Protein AF-A0A6L5WJ04-F1 (afdb_monomer_lite)

Secondary structure (DSSP, 8-state):
--HHHHHHHTT--HHHHHHHHHH-HHHHHHHHHHHHHHHS--HHHHHHHHHTTS-HHHHHHHHHHHHHHHHHHHHTT-

Radius of gyration: 18.47 Å; chains: 1; bounding box: 34×30×48 Å

Sequence (78 aa):
MDKTKLAELINISRVTLYNWEKTKPELMKMINFYIETTSGESKGSKLLKYFNQLDEDRQELYLTKIKLEALEKQQEKK

Structure (mmCIF, N/CA/C/O backbone):
data_AF-A0A6L5WJ04-F1
#
_entry.id   AF-A0A6L5WJ04-F1
#
loop_
_atom_site.group_PDB
_atom_site.id
_atom_site.type_symbol
_atom_site.label_atom_id
_atom_site.label_alt_id
_atom_site.label_comp_id
_atom_site.label_asym_id
_atom_site.label_entity_id
_atom_site.label_seq_id
_atom_site.pdbx_PDB_ins_code
_atom_site.Cartn_x
_atom_site.Cartn_y
_atom_site.Cartn_z
_atom_site.occupancy
_atom_site.B_iso_or_equiv
_atom_site.auth_seq_id
_atom_site.auth_comp_id
_atom_site.auth_asym_id
_atom_site.auth_atom_id
_atom_site.pdbx_PDB_model_num
ATOM 1 N N . MET A 1 1 ? 16.459 2.025 -5.367 1.00 66.00 1 MET A N 1
ATOM 2 C CA . MET A 1 1 ? 16.275 0.803 -6.181 1.00 66.00 1 MET A CA 1
ATOM 3 C C . MET A 1 1 ? 17.129 0.924 -7.439 1.00 66.00 1 MET A C 1
ATOM 5 O O . MET A 1 1 ? 17.263 2.026 -7.953 1.00 66.00 1 MET A O 1
ATOM 9 N N . ASP A 1 2 ? 17.747 -0.165 -7.893 1.00 79.88 2 ASP A N 1
ATOM 10 C CA . ASP A 1 2 ? 18.556 -0.193 -9.122 1.00 79.88 2 ASP A CA 1
ATOM 11 C C . ASP A 1 2 ? 17.675 0.037 -10.369 1.00 79.88 2 ASP A C 1
ATOM 13 O O . ASP A 1 2 ? 16.592 -0.537 -10.480 1.00 79.88 2 ASP A O 1
ATOM 17 N N . LYS A 1 3 ? 18.141 0.870 -11.311 1.00 77.94 3 LYS A N 1
ATOM 18 C CA . LYS A 1 3 ? 17.441 1.203 -12.564 1.00 77.94 3 LYS A CA 1
ATOM 19 C C . LYS A 1 3 ? 17.211 -0.019 -13.449 1.00 77.94 3 LYS A C 1
ATOM 21 O O . LYS A 1 3 ? 16.217 -0.070 -14.166 1.00 77.94 3 LYS A O 1
ATOM 26 N N . THR A 1 4 ? 18.118 -0.991 -13.397 1.00 81.94 4 THR A N 1
ATOM 27 C CA . THR A 1 4 ? 17.971 -2.254 -14.131 1.00 81.94 4 THR A CA 1
ATOM 28 C C . THR A 1 4 ? 16.792 -3.044 -13.575 1.00 81.94 4 THR A C 1
ATOM 30 O O . THR A 1 4 ? 15.892 -3.409 -14.324 1.00 81.94 4 THR A O 1
ATOM 33 N N . LYS A 1 5 ? 16.719 -3.163 -12.244 1.00 83.75 5 LYS A N 1
ATOM 34 C CA . LYS A 1 5 ? 15.603 -3.819 -11.550 1.00 83.75 5 LYS A CA 1
ATOM 35 C C . LYS A 1 5 ? 14.272 -3.107 -11.776 1.00 83.75 5 LYS A C 1
ATOM 37 O O . LYS A 1 5 ? 13.254 -3.769 -11.902 1.00 83.75 5 LYS A O 1
ATOM 42 N N . LEU A 1 6 ? 14.267 -1.773 -11.848 1.00 86.56 6 LEU A N 1
ATOM 43 C CA . LEU A 1 6 ? 13.060 -1.014 -12.181 1.00 86.56 6 LEU A CA 1
ATOM 44 C C . LEU A 1 6 ? 12.580 -1.314 -13.601 1.00 86.56 6 LEU A C 1
ATOM 46 O O . LEU A 1 6 ? 11.408 -1.614 -13.790 1.00 86.56 6 LEU A O 1
ATOM 50 N N . ALA A 1 7 ? 13.480 -1.243 -14.583 1.00 89.50 7 ALA A N 1
ATOM 51 C CA . ALA A 1 7 ? 13.156 -1.509 -15.981 1.00 89.50 7 ALA A CA 1
ATOM 52 C C . ALA A 1 7 ? 12.596 -2.930 -16.174 1.00 89.50 7 ALA A C 1
ATOM 54 O O . ALA A 1 7 ? 11.595 -3.098 -16.866 1.00 89.50 7 ALA A O 1
ATOM 55 N N . GLU A 1 8 ? 13.181 -3.923 -15.497 1.00 88.81 8 GLU A N 1
ATOM 56 C CA . GLU A 1 8 ? 12.667 -5.298 -15.449 1.00 88.81 8 GLU A CA 1
ATOM 57 C C . GLU A 1 8 ? 11.290 -5.377 -14.778 1.00 88.81 8 GLU A C 1
ATOM 59 O O . GLU A 1 8 ? 10.364 -5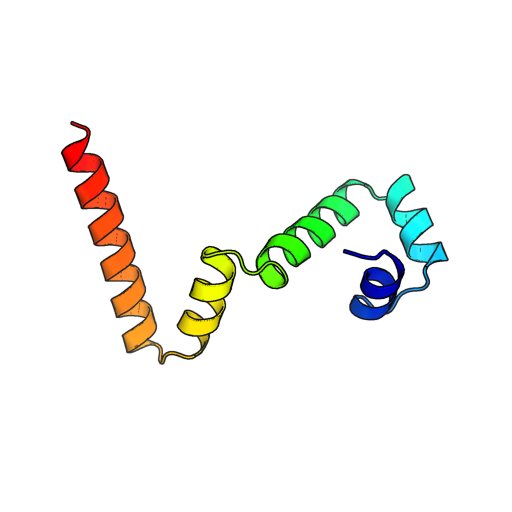.950 -15.348 1.00 88.81 8 GLU A O 1
ATOM 64 N N . LEU A 1 9 ? 11.127 -4.756 -13.603 1.00 85.38 9 LEU A N 1
ATOM 65 C CA . LEU A 1 9 ? 9.886 -4.784 -12.822 1.00 85.38 9 LEU A CA 1
ATOM 66 C C . LEU A 1 9 ? 8.682 -4.251 -13.606 1.00 85.38 9 LEU A C 1
ATOM 68 O O . LEU A 1 9 ? 7.594 -4.812 -13.511 1.00 85.38 9 LEU A O 1
ATOM 72 N N . ILE A 1 10 ? 8.868 -3.168 -14.365 1.00 88.12 10 ILE A N 1
ATOM 73 C CA . ILE A 1 10 ? 7.795 -2.549 -15.161 1.00 88.12 10 ILE A CA 1
ATOM 74 C C . ILE A 1 10 ? 7.830 -2.972 -16.637 1.00 88.12 10 ILE A C 1
ATOM 76 O O . ILE A 1 10 ? 7.105 -2.401 -17.448 1.00 88.12 10 ILE A O 1
ATOM 80 N N . ASN A 1 11 ? 8.651 -3.973 -16.974 1.00 91.44 11 ASN A N 1
ATOM 81 C CA . ASN A 1 11 ? 8.789 -4.576 -18.300 1.00 91.44 11 ASN A CA 1
ATOM 82 C C . ASN A 1 11 ? 9.016 -3.559 -19.437 1.00 91.44 11 ASN A C 1
ATOM 84 O O . ASN A 1 11 ? 8.323 -3.557 -20.456 1.00 91.44 11 ASN A O 1
ATOM 88 N N . ILE A 1 12 ? 10.001 -2.676 -19.263 1.00 93.50 12 ILE A N 1
ATOM 89 C CA . ILE A 1 12 ? 10.438 -1.734 -20.299 1.00 93.50 12 ILE A CA 1
ATOM 90 C C . ILE A 1 12 ? 11.948 -1.803 -20.508 1.00 93.50 12 ILE A C 1
ATOM 92 O O . ILE A 1 12 ? 12.706 -2.252 -19.652 1.00 93.50 12 ILE A O 1
ATOM 96 N N . SER A 1 13 ? 12.421 -1.285 -21.642 1.00 95.50 13 SER A N 1
ATOM 97 C CA . SER A 1 13 ? 13.861 -1.146 -21.857 1.00 95.50 13 SER A CA 1
ATOM 98 C C . SER A 1 13 ? 14.464 -0.076 -20.936 1.00 95.50 13 SER A C 1
ATOM 100 O O . SER A 1 13 ? 13.835 0.944 -20.636 1.00 95.50 13 SER A O 1
ATOM 102 N N . ARG A 1 14 ? 15.738 -0.245 -20.562 1.00 93.44 14 ARG A N 1
ATOM 103 C CA . ARG A 1 14 ? 16.488 0.783 -19.816 1.00 93.44 14 ARG A CA 1
ATOM 104 C C . ARG A 1 14 ? 16.514 2.121 -20.556 1.00 93.44 14 ARG A C 1
ATOM 106 O O . ARG A 1 14 ? 16.405 3.166 -19.926 1.00 93.44 14 ARG A O 1
ATOM 113 N N . VAL A 1 15 ? 16.623 2.095 -21.886 1.00 94.50 15 VAL A N 1
ATOM 114 C CA . VAL A 1 15 ? 16.618 3.303 -22.729 1.00 94.50 15 VAL A CA 1
ATOM 115 C C . VAL A 1 15 ? 15.286 4.043 -22.604 1.00 94.50 15 VAL A C 1
ATOM 117 O O . VAL A 1 15 ? 15.271 5.258 -22.420 1.00 94.50 15 VAL A O 1
ATOM 120 N N . THR A 1 16 ? 14.168 3.314 -22.621 1.00 95.00 16 THR A N 1
ATOM 121 C CA . THR A 1 16 ? 12.830 3.878 -22.401 1.00 95.00 16 THR A CA 1
ATOM 122 C C . THR A 1 16 ? 12.729 4.534 -21.026 1.00 95.00 16 THR A C 1
ATOM 124 O O . THR A 1 16 ? 12.259 5.666 -20.933 1.00 95.00 16 THR A O 1
ATOM 127 N N . LEU A 1 17 ? 13.237 3.874 -19.980 1.00 94.25 17 LEU A N 1
ATOM 128 C CA . LEU A 1 17 ? 13.259 4.419 -18.622 1.00 94.25 17 LEU A CA 1
ATOM 129 C C . LEU A 1 17 ? 14.056 5.736 -18.545 1.00 94.25 17 LEU A C 1
ATOM 131 O O . LEU A 1 17 ? 13.552 6.725 -18.020 1.00 94.25 17 LEU A O 1
ATOM 135 N N . TYR A 1 18 ? 15.257 5.793 -19.135 1.00 93.19 18 TYR A N 1
ATOM 136 C CA . TYR A 1 18 ? 16.058 7.028 -19.190 1.00 93.19 18 TYR A CA 1
ATOM 137 C C . TYR A 1 18 ? 15.363 8.154 -19.964 1.00 93.19 18 TYR A C 1
ATOM 139 O O . TYR A 1 18 ? 15.467 9.326 -19.595 1.00 93.19 18 TYR A O 1
ATOM 147 N N . ASN A 1 19 ? 14.644 7.819 -21.036 1.00 96.12 19 ASN A N 1
ATOM 148 C CA . ASN A 1 19 ? 13.866 8.803 -21.781 1.00 96.12 19 ASN A CA 1
ATOM 149 C C . ASN A 1 19 ? 12.709 9.344 -20.935 1.00 96.12 19 ASN A C 1
ATOM 151 O O . ASN A 1 19 ? 12.455 10.548 -20.951 1.00 96.12 19 ASN A O 1
ATOM 155 N N . TRP A 1 20 ? 12.025 8.495 -20.166 1.00 95.69 20 TRP A N 1
ATOM 156 C CA . TRP A 1 20 ? 10.933 8.913 -19.284 1.00 95.69 20 TRP A CA 1
ATOM 157 C C . TRP A 1 20 ? 11.405 9.785 -18.121 1.00 95.69 20 TRP A C 1
ATOM 159 O O . TRP A 1 20 ? 10.716 10.746 -17.794 1.00 95.69 20 TRP A O 1
ATOM 169 N N . GLU A 1 21 ? 12.599 9.549 -17.569 1.00 92.12 21 GLU A N 1
ATOM 170 C CA . GLU A 1 21 ? 13.202 10.445 -16.566 1.00 92.12 21 GLU A CA 1
ATOM 171 C C . GLU A 1 21 ? 13.295 11.895 -17.058 1.00 92.12 21 GLU A C 1
ATOM 173 O O . GLU A 1 21 ? 13.050 12.826 -16.294 1.00 92.12 21 GLU A O 1
ATOM 178 N N . LYS A 1 22 ? 13.599 12.093 -18.346 1.00 95.06 22 LYS A N 1
ATOM 179 C CA . LYS A 1 22 ? 13.732 13.427 -18.950 1.00 95.06 22 LYS A CA 1
ATOM 180 C C . LYS A 1 22 ? 12.407 13.996 -19.448 1.00 95.06 22 LYS A C 1
ATOM 182 O O . LYS A 1 22 ? 12.175 15.194 -19.356 1.00 95.06 22 LYS A O 1
ATOM 187 N N . THR A 1 23 ? 11.562 13.145 -20.024 1.00 97.44 23 THR A N 1
ATOM 188 C CA . THR A 1 23 ? 10.374 13.577 -20.783 1.00 97.44 23 THR A CA 1
ATOM 189 C C . THR A 1 23 ? 9.069 13.465 -20.001 1.00 97.44 23 THR A C 1
ATOM 191 O O . THR A 1 23 ? 8.074 14.073 -20.388 1.00 97.44 23 THR A O 1
ATOM 194 N N . LYS A 1 24 ? 9.044 12.686 -18.913 1.00 96.25 24 LYS A N 1
ATOM 195 C CA . LYS A 1 24 ? 7.851 12.391 -18.105 1.00 96.25 24 LYS A CA 1
ATOM 196 C C . LYS A 1 24 ? 8.173 12.390 -16.595 1.00 96.25 24 LYS A C 1
ATOM 198 O O . LYS A 1 24 ? 7.929 11.388 -15.919 1.00 96.25 24 LYS A O 1
ATOM 203 N N . PRO A 1 25 ? 8.688 13.498 -16.032 1.00 94.12 25 PRO A N 1
ATOM 204 C CA . PRO A 1 25 ? 9.111 13.547 -14.629 1.00 94.12 25 PRO A CA 1
ATOM 205 C C . PRO A 1 25 ? 7.978 13.241 -13.633 1.00 94.12 25 PRO A C 1
ATOM 207 O O . PRO A 1 25 ? 8.212 12.563 -12.635 1.00 94.12 25 PRO A O 1
ATOM 210 N N . GLU A 1 26 ? 6.739 13.659 -13.909 1.00 95.31 26 GLU A N 1
ATOM 211 C CA . GLU A 1 26 ? 5.598 13.373 -13.022 1.00 95.31 26 GLU A CA 1
ATOM 212 C C . GLU A 1 26 ? 5.209 11.888 -13.013 1.00 95.31 26 GLU A C 1
ATOM 214 O O . GLU A 1 26 ? 4.921 11.330 -11.956 1.00 95.31 26 GLU A O 1
ATOM 219 N N . LEU A 1 27 ? 5.291 11.205 -14.161 1.00 92.44 27 LEU A N 1
ATOM 220 C CA . LEU A 1 27 ? 5.096 9.753 -14.226 1.00 92.44 27 LEU A CA 1
ATOM 221 C C . LEU A 1 27 ? 6.156 9.031 -13.387 1.00 92.44 27 LEU A C 1
ATOM 223 O O . LEU A 1 27 ? 5.841 8.105 -12.643 1.00 92.44 27 LEU A O 1
ATOM 227 N N . MET A 1 28 ? 7.408 9.488 -13.464 1.00 92.56 28 MET A N 1
ATOM 228 C CA . MET A 1 28 ? 8.492 8.921 -12.666 1.00 92.56 28 MET A CA 1
ATOM 229 C C . MET A 1 28 ? 8.273 9.111 -11.163 1.00 92.56 28 MET A C 1
ATOM 231 O O . MET A 1 28 ? 8.558 8.193 -10.397 1.00 92.56 28 MET A O 1
ATOM 235 N N . LYS A 1 29 ? 7.711 10.247 -10.728 1.00 90.38 29 LYS A N 1
ATOM 236 C CA . LYS A 1 29 ? 7.316 10.445 -9.323 1.00 90.38 29 LYS A CA 1
ATOM 237 C C . LYS A 1 29 ? 6.244 9.448 -8.886 1.00 90.38 29 LYS A C 1
ATOM 239 O O . LYS A 1 29 ? 6.379 8.868 -7.815 1.00 90.38 29 LYS A O 1
ATOM 244 N N . MET A 1 30 ? 5.221 9.207 -9.710 1.00 90.62 30 MET A N 1
ATOM 245 C CA . MET A 1 30 ? 4.164 8.234 -9.398 1.00 90.62 30 MET A CA 1
ATOM 246 C C . MET A 1 30 ? 4.712 6.806 -9.294 1.00 90.62 30 MET A C 1
ATOM 248 O O . MET A 1 30 ? 4.393 6.093 -8.345 1.00 90.62 30 MET A O 1
ATOM 252 N N . ILE A 1 31 ? 5.575 6.405 -10.233 1.00 88.00 31 ILE A N 1
ATOM 253 C CA . ILE A 1 31 ? 6.230 5.090 -10.219 1.00 88.00 31 ILE A CA 1
ATOM 254 C C . ILE A 1 31 ? 7.091 4.940 -8.961 1.00 88.00 31 ILE A C 1
ATOM 256 O O . ILE A 1 31 ? 6.975 3.940 -8.257 1.00 88.00 31 ILE A O 1
ATOM 260 N N . ASN A 1 32 ? 7.917 5.938 -8.640 1.00 84.50 32 ASN A N 1
ATOM 261 C CA . ASN A 1 32 ? 8.755 5.900 -7.442 1.00 84.50 32 ASN A CA 1
ATOM 262 C C . ASN A 1 32 ? 7.916 5.850 -6.162 1.00 84.50 32 ASN A C 1
ATOM 264 O O . ASN A 1 32 ? 8.210 5.037 -5.296 1.00 84.50 32 ASN A O 1
ATOM 268 N N . PHE A 1 33 ? 6.839 6.633 -6.071 1.00 81.88 33 PHE A N 1
ATOM 269 C CA . PHE A 1 33 ? 5.922 6.601 -4.932 1.00 81.88 33 PHE A CA 1
ATOM 270 C C . PHE A 1 33 ? 5.280 5.221 -4.749 1.00 81.88 33 PHE A C 1
ATOM 272 O O . PHE A 1 33 ? 5.276 4.675 -3.645 1.00 81.88 33 PHE A O 1
ATOM 279 N N . TYR A 1 34 ? 4.779 4.619 -5.831 1.00 81.56 34 TYR A N 1
ATOM 280 C CA . TYR A 1 34 ? 4.228 3.264 -5.798 1.00 81.56 34 TYR A CA 1
ATOM 281 C C . TYR A 1 34 ? 5.274 2.250 -5.323 1.00 81.56 34 TYR A C 1
ATOM 283 O O . TYR A 1 34 ? 4.999 1.394 -4.486 1.00 81.56 34 TYR A O 1
ATOM 291 N N . ILE A 1 35 ? 6.505 2.366 -5.810 1.00 77.88 35 ILE A N 1
ATOM 292 C CA . ILE A 1 35 ? 7.583 1.466 -5.417 1.00 77.88 35 ILE A CA 1
ATOM 293 C C . ILE A 1 35 ? 7.995 1.699 -3.967 1.00 77.88 35 ILE A C 1
ATOM 295 O O . ILE A 1 35 ? 8.166 0.735 -3.240 1.00 77.88 35 ILE A O 1
ATOM 299 N N . GLU A 1 36 ? 8.119 2.924 -3.481 1.00 72.88 36 GLU A N 1
ATOM 300 C CA . GLU A 1 36 ? 8.452 3.189 -2.076 1.00 72.88 36 GLU A CA 1
ATOM 301 C C . GLU A 1 36 ? 7.375 2.660 -1.122 1.00 72.88 36 GLU A C 1
ATOM 303 O O . GLU A 1 36 ? 7.687 2.047 -0.097 1.00 72.88 36 GLU A O 1
ATOM 308 N N . THR A 1 37 ? 6.106 2.826 -1.492 1.00 67.00 37 THR A N 1
ATOM 309 C CA . THR A 1 37 ? 4.963 2.344 -0.706 1.00 67.00 37 THR A CA 1
ATOM 310 C C . THR A 1 37 ? 4.784 0.828 -0.769 1.00 67.00 37 THR A C 1
ATOM 312 O O . THR A 1 37 ? 4.352 0.236 0.218 1.00 67.00 37 THR A O 1
ATOM 315 N N . THR A 1 38 ? 5.167 0.185 -1.875 1.00 65.81 38 THR A N 1
ATOM 316 C CA . THR A 1 38 ? 4.929 -1.254 -2.098 1.00 65.81 38 THR A CA 1
ATOM 317 C C . THR A 1 38 ? 6.175 -2.121 -1.870 1.00 65.81 38 THR A C 1
ATOM 319 O O . THR A 1 38 ? 6.059 -3.267 -1.448 1.00 65.81 38 THR A O 1
ATOM 322 N N . SER A 1 39 ? 7.378 -1.593 -2.119 1.00 60.72 39 SER A N 1
ATOM 323 C CA . SER A 1 39 ? 8.662 -2.319 -2.044 1.00 60.72 39 SER A CA 1
ATOM 324 C C . SER A 1 39 ? 9.511 -1.992 -0.813 1.00 60.72 39 SER A C 1
ATOM 326 O O . SER A 1 39 ? 10.419 -2.754 -0.482 1.00 60.72 39 SER A O 1
ATOM 328 N N . GLY A 1 40 ? 9.246 -0.887 -0.111 1.00 57.56 40 GLY A N 1
ATOM 329 C CA . GLY A 1 40 ? 9.930 -0.601 1.146 1.00 57.56 40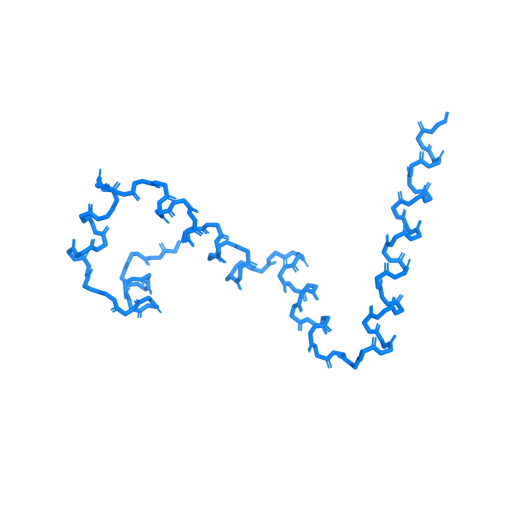 GLY A CA 1
ATOM 330 C C . GLY A 1 40 ? 9.389 -1.488 2.263 1.00 57.56 40 GLY A C 1
ATOM 331 O O . GLY A 1 40 ? 8.180 -1.650 2.367 1.00 57.56 40 GLY A O 1
ATOM 332 N N . GLU A 1 41 ? 10.236 -1.983 3.169 1.00 63.44 41 GLU A N 1
ATOM 333 C CA . GLU A 1 41 ? 9.838 -2.536 4.479 1.00 63.44 41 GLU A CA 1
ATOM 334 C C . GLU A 1 41 ? 9.246 -1.461 5.425 1.00 63.44 41 GLU A C 1
ATOM 336 O O . GLU A 1 41 ? 9.469 -1.465 6.640 1.00 63.44 41 GLU A O 1
ATOM 341 N N . SER A 1 42 ? 8.517 -0.483 4.890 1.00 69.06 42 SER A N 1
ATOM 342 C CA . SER A 1 42 ? 7.882 0.534 5.711 1.00 69.06 42 SER A CA 1
ATOM 343 C C . SER A 1 42 ? 6.855 -0.119 6.639 1.00 69.06 42 SER A C 1
ATOM 345 O O . SER A 1 42 ? 6.247 -1.148 6.336 1.00 69.06 42 SER A O 1
ATOM 347 N N . LYS A 1 43 ? 6.634 0.487 7.807 1.00 75.94 43 LYS A N 1
ATOM 348 C CA . LYS A 1 43 ? 5.577 0.021 8.716 1.00 75.94 43 LYS A CA 1
ATOM 349 C C . LYS A 1 43 ? 4.210 0.009 8.013 1.00 75.94 43 LYS A C 1
ATOM 351 O O . LYS A 1 43 ? 3.416 -0.886 8.271 1.00 75.94 43 LYS A O 1
ATOM 356 N N . GLY A 1 44 ? 3.975 0.950 7.092 1.00 80.56 44 GLY A N 1
ATOM 357 C CA . GLY A 1 44 ? 2.753 1.032 6.290 1.00 80.56 44 GLY A CA 1
ATOM 358 C C . GLY A 1 44 ? 2.604 -0.103 5.276 1.00 80.56 44 GLY A C 1
ATOM 359 O O . GLY A 1 44 ? 1.532 -0.689 5.185 1.00 80.56 44 GLY A O 1
ATOM 360 N N . SER A 1 45 ? 3.671 -0.478 4.568 1.00 75.62 45 SER A N 1
ATOM 361 C CA . SER A 1 45 ? 3.622 -1.595 3.613 1.00 75.62 45 SER A CA 1
ATOM 362 C C . SER A 1 45 ? 3.449 -2.939 4.323 1.00 75.62 45 SER A C 1
ATOM 364 O O . SER A 1 45 ? 2.672 -3.780 3.874 1.00 75.62 45 SER A O 1
ATOM 366 N N . LYS A 1 46 ? 4.112 -3.128 5.475 1.00 82.25 46 LYS A N 1
ATOM 367 C CA . LYS A 1 46 ? 3.930 -4.306 6.337 1.00 82.25 46 LYS A CA 1
ATOM 368 C C . LYS A 1 46 ? 2.496 -4.376 6.860 1.00 82.25 46 LYS A C 1
ATOM 370 O O . LYS A 1 46 ? 1.897 -5.445 6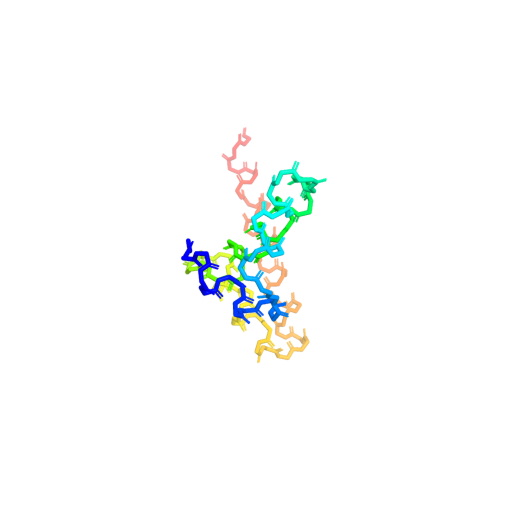.802 1.00 82.25 46 LYS A O 1
ATOM 375 N N . LEU A 1 47 ? 1.935 -3.250 7.309 1.00 88.50 47 LEU A N 1
ATOM 376 C CA . LEU A 1 47 ? 0.531 -3.163 7.714 1.00 88.50 47 LEU A CA 1
ATOM 377 C C . LEU A 1 47 ? -0.395 -3.570 6.564 1.00 88.50 47 LEU A C 1
ATOM 379 O O . LEU A 1 47 ? -1.199 -4.474 6.750 1.00 88.50 47 LEU A O 1
ATOM 383 N N . LEU A 1 48 ? -0.244 -2.966 5.381 1.00 87.31 48 LEU A N 1
ATOM 384 C CA . LEU A 1 48 ? -1.086 -3.258 4.218 1.00 87.31 48 LEU A CA 1
ATOM 385 C C . LEU A 1 48 ? -0.989 -4.730 3.792 1.00 87.31 48 LEU A C 1
ATOM 387 O O . LEU A 1 48 ? -2.004 -5.365 3.521 1.00 87.31 48 LEU A O 1
ATOM 391 N N . LYS A 1 49 ? 0.225 -5.296 3.793 1.00 86.31 49 LYS A N 1
ATOM 392 C CA . LYS A 1 49 ? 0.460 -6.710 3.481 1.00 86.31 49 LYS A CA 1
ATOM 393 C C . LYS A 1 49 ? -0.337 -7.636 4.399 1.00 86.31 49 LYS A C 1
ATOM 395 O O . LYS A 1 49 ? -1.003 -8.531 3.895 1.00 86.31 49 LYS A O 1
ATOM 400 N N . TYR A 1 50 ? -0.248 -7.449 5.716 1.00 91.12 50 TYR A N 1
ATOM 401 C CA . TYR A 1 50 ? -0.960 -8.308 6.668 1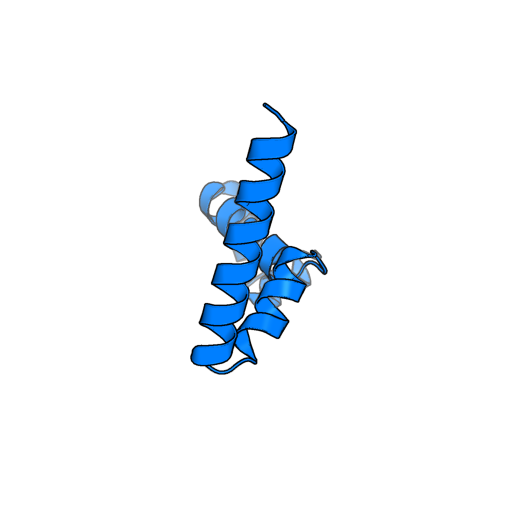.00 91.12 50 TYR A CA 1
ATOM 402 C C . TYR A 1 50 ? -2.460 -8.020 6.697 1.00 91.12 50 TYR A C 1
ATOM 404 O O . TYR A 1 50 ? -3.250 -8.947 6.816 1.00 91.12 50 TYR A O 1
ATOM 412 N N . PHE A 1 51 ? -2.858 -6.759 6.535 1.00 95.12 51 PHE A N 1
ATOM 413 C CA . PHE A 1 51 ? -4.259 -6.356 6.480 1.00 95.12 51 PHE A CA 1
ATOM 414 C C . PHE A 1 51 ? -5.006 -7.050 5.334 1.00 95.12 51 PHE A C 1
ATOM 416 O O . PHE A 1 51 ? -6.068 -7.620 5.556 1.00 95.12 51 PHE A O 1
ATOM 423 N N . ASN A 1 52 ? -4.401 -7.114 4.144 1.00 90.69 52 ASN A N 1
ATOM 424 C CA . ASN A 1 52 ? -4.999 -7.763 2.971 1.00 90.69 52 ASN A CA 1
ATOM 425 C C . ASN A 1 52 ? -5.106 -9.298 3.081 1.00 90.69 52 ASN A C 1
ATOM 427 O O . ASN A 1 52 ? -5.734 -9.920 2.230 1.00 90.69 52 ASN A O 1
ATOM 431 N N . GLN A 1 53 ? -4.476 -9.926 4.082 1.00 95.00 53 GLN A N 1
ATOM 432 C CA . GLN A 1 53 ? -4.601 -11.369 4.344 1.00 95.00 53 GLN A CA 1
ATOM 433 C C . GLN A 1 53 ? -5.793 -11.708 5.249 1.00 95.00 53 GLN A C 1
ATOM 435 O O . GLN A 1 53 ? -6.091 -12.885 5.447 1.00 95.00 53 GLN A O 1
ATOM 440 N N . LEU A 1 54 ? -6.434 -10.697 5.835 1.00 96.44 54 LEU A N 1
ATOM 441 C CA . LEU A 1 54 ? -7.574 -10.853 6.728 1.00 96.44 54 LEU A CA 1
ATOM 442 C C . LEU A 1 54 ? -8.884 -10.919 5.936 1.00 96.44 54 LEU A C 1
ATOM 444 O O . LEU A 1 54 ? -8.991 -10.330 4.860 1.00 96.44 54 LEU A O 1
ATOM 448 N N . ASP A 1 55 ? -9.886 -11.588 6.504 1.00 97.88 55 ASP A N 1
ATOM 449 C CA . ASP A 1 55 ? -11.272 -11.505 6.035 1.00 97.88 55 ASP A CA 1
ATOM 450 C C . ASP A 1 55 ? -11.883 -10.108 6.279 1.00 97.88 55 ASP A C 1
ATOM 452 O O . ASP A 1 55 ? -11.331 -9.293 7.024 1.00 97.88 55 ASP A O 1
ATOM 456 N N . GLU A 1 56 ? -13.017 -9.824 5.633 1.00 97.44 56 GLU A N 1
ATOM 457 C CA . GLU A 1 56 ? -13.669 -8.506 5.665 1.00 97.44 56 GLU A CA 1
ATOM 458 C C . GLU A 1 56 ? -14.030 -8.053 7.089 1.00 97.44 56 GLU A C 1
ATOM 460 O O . GLU A 1 56 ? -13.745 -6.912 7.463 1.00 97.44 56 GLU A O 1
ATOM 465 N N . ASP A 1 57 ? -14.559 -8.953 7.923 1.00 98.00 57 ASP A N 1
ATOM 466 C CA . ASP A 1 57 ? -14.924 -8.640 9.310 1.00 98.00 57 ASP A CA 1
ATOM 467 C C . ASP A 1 57 ? -13.685 -8.243 10.130 1.00 98.00 57 ASP A C 1
ATOM 469 O O . ASP A 1 57 ? -13.695 -7.299 10.930 1.00 98.00 57 ASP A O 1
ATOM 473 N N . ARG A 1 58 ? -12.571 -8.951 9.921 1.00 98.06 58 ARG A N 1
ATOM 474 C CA . ARG A 1 58 ? -11.287 -8.660 10.569 1.00 98.06 58 ARG A CA 1
ATOM 475 C C . ARG A 1 58 ? -10.656 -7.369 10.066 1.00 98.06 58 ARG A C 1
ATOM 477 O O . ARG A 1 58 ? -10.042 -6.661 10.871 1.00 98.06 58 ARG A O 1
ATOM 484 N N . GLN A 1 59 ? -10.802 -7.058 8.782 1.00 97.81 59 GLN A N 1
ATOM 485 C CA . GLN A 1 59 ? -10.355 -5.792 8.206 1.00 97.81 59 GLN A CA 1
ATOM 486 C C . GLN A 1 59 ? -11.100 -4.607 8.840 1.00 97.81 59 GLN A C 1
ATOM 488 O O . GLN A 1 59 ? -10.458 -3.669 9.327 1.00 97.81 59 GLN A O 1
ATOM 493 N N . GLU A 1 60 ? -12.430 -4.675 8.939 1.00 98.19 60 GLU A N 1
ATOM 494 C CA . GLU A 1 60 ? -13.246 -3.611 9.542 1.00 98.19 60 GLU A CA 1
ATOM 495 C C . GLU A 1 60 ? -12.921 -3.405 11.031 1.00 98.19 60 GLU A C 1
ATOM 497 O O . GLU A 1 60 ? -12.744 -2.274 11.507 1.00 98.19 60 GLU A O 1
ATOM 502 N N . LEU A 1 61 ? -12.737 -4.504 11.773 1.00 97.62 61 LEU A N 1
ATOM 503 C CA . LEU A 1 61 ? -12.294 -4.450 13.165 1.00 97.62 61 LEU A CA 1
ATOM 504 C C . LEU A 1 61 ? -10.955 -3.708 13.308 1.00 97.62 61 LEU A C 1
ATOM 506 O O . LEU A 1 61 ? -10.789 -2.889 14.217 1.00 97.62 61 LEU A O 1
ATOM 510 N N . TYR A 1 62 ? -9.984 -3.989 12.435 1.00 97.25 62 TYR A N 1
ATOM 511 C CA . TYR A 1 62 ? -8.669 -3.348 12.496 1.00 97.25 62 TYR A CA 1
ATOM 512 C C . TYR A 1 62 ? -8.733 -1.859 12.148 1.00 97.25 62 TYR A C 1
ATOM 514 O O . TYR A 1 62 ? -8.092 -1.047 12.821 1.00 97.25 62 TYR A O 1
ATOM 522 N N . LEU A 1 63 ? -9.536 -1.486 11.148 1.00 97.44 63 LEU A N 1
ATOM 523 C CA . LEU A 1 63 ? -9.776 -0.084 10.805 1.00 97.44 63 LEU A CA 1
ATOM 524 C C . LEU A 1 63 ? -10.390 0.682 11.977 1.00 97.44 63 LEU A C 1
ATOM 526 O O . LEU A 1 63 ? -9.954 1.794 12.277 1.00 97.44 63 LEU A O 1
ATOM 530 N N . THR A 1 64 ? -11.350 0.077 12.676 1.00 98.19 64 THR A N 1
ATOM 531 C CA . THR A 1 64 ? -11.975 0.681 13.858 1.00 98.19 64 THR A CA 1
ATOM 532 C C . THR A 1 64 ? -10.957 0.913 14.975 1.00 98.19 64 THR A C 1
ATOM 534 O O . THR A 1 64 ? -10.900 2.007 15.532 1.00 98.19 64 THR A O 1
ATOM 537 N N . LYS A 1 65 ? -10.092 -0.069 15.261 1.00 97.62 65 LYS A N 1
ATOM 538 C CA . LYS A 1 65 ? -9.027 0.069 16.272 1.00 97.62 65 LYS A CA 1
ATOM 539 C C . LYS A 1 65 ? -8.050 1.198 15.945 1.00 97.62 65 LYS A C 1
ATOM 541 O O . LYS A 1 65 ? -7.737 2.002 16.814 1.00 97.62 65 LYS A O 1
ATOM 546 N N . ILE A 1 66 ? -7.604 1.289 14.690 1.00 96.62 66 ILE A N 1
ATOM 547 C CA . ILE A 1 66 ? -6.693 2.358 14.249 1.00 96.62 66 ILE A CA 1
ATOM 548 C C . ILE A 1 66 ? -7.360 3.735 14.381 1.00 96.62 66 ILE A C 1
ATOM 550 O O . ILE A 1 66 ? -6.712 4.695 14.797 1.00 96.62 66 ILE A O 1
ATOM 554 N N . LYS A 1 67 ? -8.652 3.842 14.042 1.00 97.62 67 LYS A N 1
ATOM 555 C CA . LYS A 1 67 ? -9.420 5.084 14.212 1.00 97.62 67 LYS A CA 1
ATOM 556 C C . LYS A 1 67 ? -9.526 5.488 15.683 1.00 97.62 67 LYS A C 1
ATOM 558 O O . LYS A 1 67 ? -9.342 6.664 15.980 1.00 97.62 67 LYS A O 1
ATOM 563 N N . LEU A 1 68 ? -9.798 4.537 16.578 1.00 98.00 68 LEU A N 1
ATOM 564 C CA . LEU A 1 68 ? -9.887 4.791 18.017 1.00 98.00 68 LEU A CA 1
ATOM 565 C C . LEU A 1 68 ? -8.570 5.354 18.567 1.00 98.00 68 LEU A C 1
ATOM 567 O O . LEU A 1 68 ? -8.570 6.451 19.115 1.00 98.00 68 LEU A O 1
ATOM 571 N N . GLU A 1 69 ? -7.452 4.677 18.305 1.00 97.19 69 GLU A N 1
ATOM 572 C CA . GLU A 1 69 ? -6.111 5.109 18.732 1.00 97.19 69 GLU A CA 1
ATOM 573 C C . GLU A 1 69 ? -5.787 6.538 18.251 1.00 97.19 69 GLU A C 1
ATOM 575 O O . GLU A 1 69 ? -5.242 7.374 18.975 1.00 97.19 69 GLU A O 1
ATOM 580 N N . ALA A 1 70 ? -6.144 6.855 17.001 1.00 96.81 70 ALA A N 1
ATOM 581 C CA . ALA A 1 70 ? -5.919 8.181 16.439 1.00 96.81 70 ALA A CA 1
ATOM 582 C C . ALA A 1 70 ? -6.740 9.268 17.152 1.00 96.81 70 ALA A C 1
ATOM 584 O O . ALA A 1 70 ? -6.252 10.392 17.297 1.00 96.81 70 ALA A O 1
ATOM 585 N N . LEU A 1 71 ? -7.964 8.949 17.582 1.00 97.56 71 LEU A N 1
ATOM 586 C CA . LEU A 1 71 ? -8.829 9.858 18.333 1.00 97.56 71 LEU A CA 1
ATOM 587 C C . LEU A 1 71 ? -8.329 10.058 19.765 1.00 97.56 71 LEU A C 1
ATOM 589 O O . LEU A 1 71 ? -8.246 11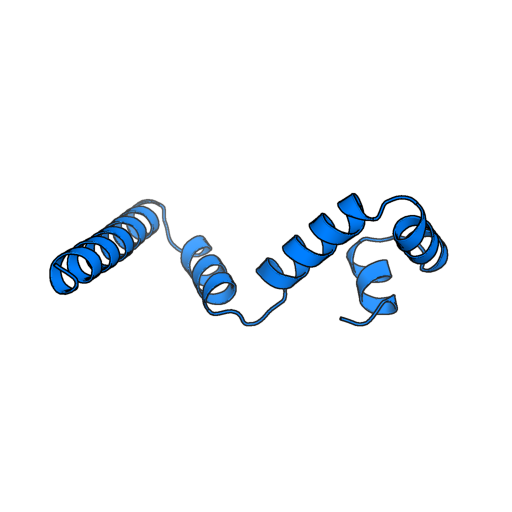.201 20.211 1.00 97.56 71 LEU A O 1
ATOM 593 N N . GLU A 1 72 ? -7.946 8.987 20.459 1.00 97.44 72 GLU A N 1
ATOM 594 C CA . GLU A 1 72 ? -7.384 9.049 21.816 1.00 97.44 72 GLU A CA 1
ATOM 595 C C . GLU A 1 72 ? -6.142 9.949 21.844 1.00 97.44 72 GLU A C 1
ATOM 597 O O . GLU A 1 72 ? -6.083 10.924 22.594 1.00 97.44 72 GLU A O 1
ATOM 602 N N . LYS A 1 73 ? -5.222 9.753 20.894 1.00 96.44 73 LYS A N 1
ATOM 603 C CA . LYS A 1 73 ? -4.034 10.602 20.730 1.00 96.44 73 LYS A CA 1
ATOM 604 C C . LYS A 1 73 ? -4.349 12.078 20.458 1.00 96.44 73 LYS A C 1
ATOM 606 O O . LYS A 1 73 ? -3.542 12.956 20.767 1.00 96.44 73 LYS A O 1
ATOM 611 N N . GLN A 1 74 ? -5.472 12.384 19.808 1.00 93.94 74 GLN A N 1
ATOM 612 C CA . GLN A 1 74 ? -5.903 13.772 19.608 1.00 93.94 74 GLN A CA 1
ATOM 613 C C . GLN A 1 74 ? -6.441 14.391 20.898 1.00 93.94 74 GLN A C 1
ATOM 615 O O . GLN A 1 74 ? -6.280 15.595 21.090 1.00 93.94 74 GLN A O 1
ATOM 620 N N . GLN A 1 75 ? -7.071 13.592 21.762 1.00 92.38 75 GLN A N 1
ATOM 621 C CA . GLN A 1 75 ? -7.567 14.048 23.057 1.00 92.38 75 GLN A CA 1
ATOM 622 C C . GLN A 1 75 ? -6.431 14.293 24.052 1.00 92.38 75 GLN A C 1
ATOM 624 O O . GLN A 1 75 ? -6.471 15.300 24.742 1.00 92.38 75 GLN A O 1
ATOM 629 N N . GLU A 1 76 ? -5.381 13.467 24.056 1.00 91.50 76 GLU A N 1
ATOM 630 C CA . GLU A 1 76 ? -4.187 13.668 24.902 1.00 91.50 76 GLU A CA 1
ATOM 631 C C . GLU A 1 76 ? -3.427 14.974 24.619 1.00 91.50 76 GLU A C 1
ATOM 633 O O . GLU A 1 76 ? -2.654 15.449 25.446 1.00 91.50 76 GLU A O 1
ATOM 638 N N . LYS A 1 77 ? -3.597 15.536 23.418 1.00 74.75 77 LYS A N 1
ATOM 639 C CA . LYS A 1 77 ? -2.942 16.780 22.994 1.00 74.75 77 LYS A CA 1
ATOM 640 C C . LYS A 1 77 ? -3.742 18.045 23.317 1.00 74.75 77 LYS A C 1
ATOM 642 O O . LYS A 1 77 ? -3.246 19.132 23.015 1.00 74.75 77 LYS A O 1
ATOM 647 N N . LYS 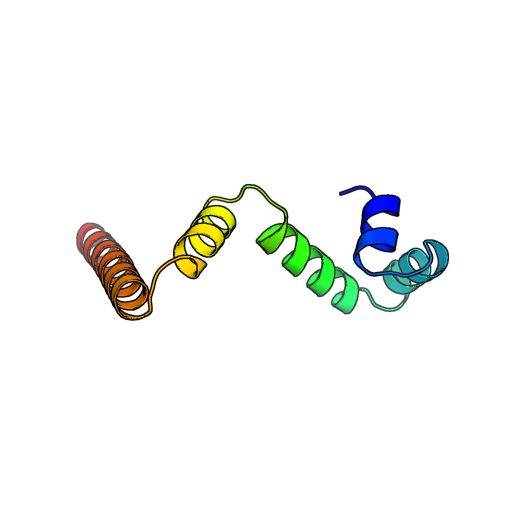A 1 78 ? -4.969 17.912 23.824 1.00 62.06 78 LYS A N 1
ATOM 648 C CA . LYS A 1 78 ? -5.811 19.030 24.270 1.00 62.06 78 LYS A CA 1
ATOM 649 C C . LYS A 1 78 ? -5.590 19.301 25.749 1.00 62.06 78 LYS A C 1
ATOM 651 O O . LYS A 1 78 ? -5.615 20.500 26.095 1.00 62.06 78 LYS A O 1
#

Organism: NCBI:txid2608384

pLDDT: mean 88.33, std 10.56, range [57.56, 98.19]

Foldseek 3Di:
DDLVVLCVVVVHDSVVVVVCVVVPVVVVVVSVVCCCQQVDPDPNNVCVVVLVVDDPVVNVVVVVVVVVVVVVVVVVVD